Protein AF-G4YZ36-F1 (afdb_monomer_lite)

Organism: Phytophthora sojae (strain P6497) (NCBI:txid1094619)

Secondary structure (DSSP, 8-state):
----GGG-EEEETTTTEEEESSSTTEEEEEEGGGTTEEEEEE--TT-GGGB-----TTS---TTGGGSSS---------PPPPPP------

Structure (mmCIF, N/CA/C/O backbone):
data_AF-G4YZ36-F1
#
_entry.id   AF-G4YZ36-F1
#
loop_
_atom_site.group_PDB
_atom_site.id
_atom_site.type_symbol
_atom_site.label_atom_id
_atom_site.label_alt_id
_atom_site.label_comp_id
_atom_site.label_asym_id
_atom_site.label_entity_id
_atom_site.label_seq_id
_atom_site.pdbx_PDB_ins_code
_atom_site.Cartn_x
_atom_site.Cartn_y
_atom_site.Cartn_z
_atom_site.occupancy
_atom_site.B_iso_or_equiv
_atom_site.auth_seq_id
_atom_site.auth_comp_id
_atom_site.auth_asym_id
_atom_site.auth_atom_id
_atom_site.pdbx_PDB_model_num
ATOM 1 N N . MET A 1 1 ? -14.944 -4.043 -20.405 1.00 58.94 1 MET A N 1
ATOM 2 C CA . MET A 1 1 ? -13.811 -3.126 -20.163 1.00 58.94 1 MET A CA 1
ATOM 3 C C . MET A 1 1 ? -12.964 -3.746 -19.056 1.00 58.94 1 MET A C 1
ATOM 5 O O . MET A 1 1 ? -12.759 -3.151 -18.009 1.00 58.94 1 MET A O 1
ATOM 9 N N . ASP A 1 2 ? -12.560 -5.008 -19.249 1.00 72.19 2 ASP A N 1
ATOM 10 C CA . ASP A 1 2 ? -12.191 -5.887 -18.122 1.00 72.19 2 ASP A CA 1
ATOM 11 C C . ASP A 1 2 ? -10.716 -6.315 -18.218 1.00 72.19 2 ASP A C 1
ATOM 13 O O . ASP A 1 2 ? -10.231 -7.183 -17.484 1.00 72.19 2 ASP A O 1
ATOM 17 N N . ASN A 1 3 ? -9.980 -5.719 -19.161 1.00 84.19 3 ASN A N 1
ATOM 18 C CA . ASN A 1 3 ? -8.607 -6.096 -19.471 1.00 84.19 3 ASN A CA 1
ATOM 19 C C . ASN A 1 3 ? -7.584 -4.989 -19.186 1.00 84.19 3 ASN A C 1
ATOM 21 O O . ASN A 1 3 ? -6.390 -5.172 -19.428 1.00 84.19 3 ASN A O 1
ATOM 25 N N . GLU A 1 4 ? -8.022 -3.882 -18.593 1.00 88.44 4 GLU A N 1
ATOM 26 C CA . GLU A 1 4 ? -7.149 -2.801 -18.154 1.00 88.44 4 GLU A CA 1
ATOM 27 C C . GLU A 1 4 ? -6.278 -3.286 -16.986 1.00 88.44 4 GLU A C 1
ATOM 29 O O . GLU A 1 4 ? -6.689 -3.405 -15.831 1.00 88.44 4 GLU A O 1
ATOM 34 N N . ARG A 1 5 ? -5.027 -3.629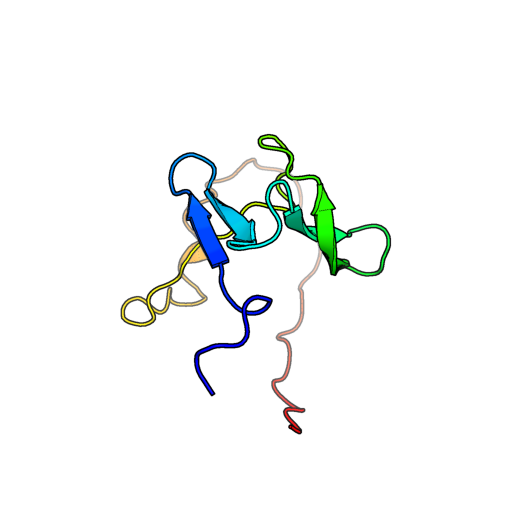 -17.306 1.00 89.50 5 ARG A N 1
ATOM 35 C CA . ARG A 1 5 ? -4.070 -4.249 -16.374 1.00 89.50 5 ARG A CA 1
ATOM 36 C C . ARG A 1 5 ? -3.736 -3.391 -15.153 1.00 89.50 5 ARG A C 1
ATOM 38 O O . ARG A 1 5 ? -3.271 -3.946 -14.154 1.00 89.50 5 ARG A O 1
ATOM 45 N N . ASN A 1 6 ? -3.934 -2.080 -15.247 1.00 89.31 6 ASN A N 1
ATOM 46 C CA . ASN A 1 6 ? -3.721 -1.104 -14.178 1.00 89.31 6 ASN A CA 1
ATOM 47 C C . ASN A 1 6 ? -4.925 -0.950 -13.230 1.00 89.31 6 ASN A C 1
ATOM 49 O O . ASN A 1 6 ? -4.854 -0.178 -12.283 1.00 89.31 6 ASN A O 1
ATOM 53 N N . GLN A 1 7 ? -6.016 -1.6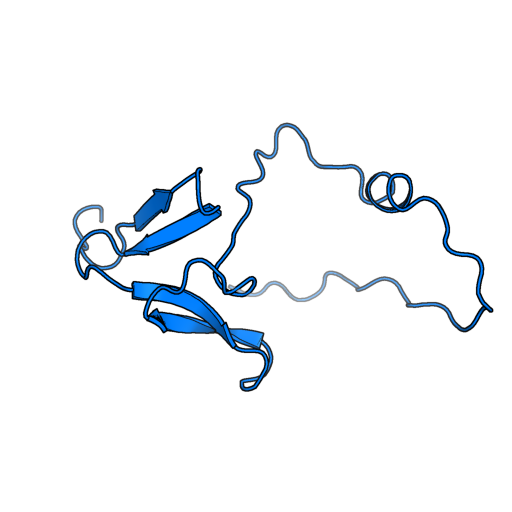84 -13.460 1.00 90.38 7 GLN A N 1
ATOM 54 C CA . GLN A 1 7 ? -7.200 -1.696 -12.591 1.00 90.38 7 GLN A CA 1
ATOM 55 C C . GLN A 1 7 ? -7.378 -3.046 -11.880 1.00 90.38 7 GLN A C 1
ATOM 57 O O . GLN A 1 7 ? -8.436 -3.349 -11.337 1.00 90.38 7 GLN A O 1
ATOM 62 N N . LYS A 1 8 ? -6.331 -3.880 -11.887 1.00 93.00 8 LYS A N 1
ATOM 63 C CA . LYS A 1 8 ? -6.322 -5.198 -11.247 1.00 93.00 8 LYS A CA 1
ATOM 64 C C . LYS A 1 8 ? -5.566 -5.122 -9.926 1.00 93.00 8 LYS A C 1
ATOM 66 O O . LYS A 1 8 ? -4.413 -4.685 -9.899 1.00 93.00 8 LYS A O 1
ATOM 71 N N . TRP A 1 9 ? -6.188 -5.623 -8.864 1.00 93.88 9 TRP A N 1
ATOM 72 C CA . TRP A 1 9 ? -5.678 -5.561 -7.494 1.00 93.88 9 TRP A CA 1
ATOM 73 C C . TRP A 1 9 ? -5.773 -6.927 -6.809 1.00 93.88 9 TRP A C 1
ATOM 75 O O . TRP A 1 9 ? -6.607 -7.757 -7.168 1.00 93.88 9 TRP A O 1
ATOM 85 N N . THR A 1 10 ? -4.903 -7.173 -5.836 1.00 95.12 10 THR A N 1
ATOM 86 C CA . THR A 1 10 ? -4.899 -8.375 -4.997 1.00 95.12 10 THR A CA 1
ATOM 87 C C . THR A 1 10 ? -4.959 -7.946 -3.544 1.00 95.12 10 THR A C 1
ATOM 89 O O . THR A 1 10 ? -4.156 -7.121 -3.123 1.00 95.12 10 THR A O 1
ATOM 92 N N . TYR A 1 11 ? -5.903 -8.495 -2.787 1.00 94.31 11 TYR A N 1
ATOM 93 C CA . TYR A 1 11 ? -6.008 -8.243 -1.356 1.00 94.31 11 TYR A CA 1
ATOM 94 C C . TYR A 1 11 ? -5.260 -9.326 -0.578 1.00 94.31 11 TYR A C 1
ATOM 96 O O . TYR A 1 11 ? -5.487 -10.516 -0.803 1.00 94.31 11 TYR A O 1
ATOM 104 N N . ASP A 1 12 ? -4.371 -8.913 0.318 1.00 91.50 12 ASP A N 1
ATOM 105 C CA . ASP A 1 12 ? -3.672 -9.794 1.246 1.00 91.50 12 ASP A CA 1
ATOM 106 C C . ASP A 1 12 ? -4.297 -9.671 2.637 1.00 91.50 12 ASP A C 1
ATOM 108 O O . ASP A 1 12 ? -4.098 -8.682 3.338 1.00 91.50 12 ASP A O 1
ATOM 112 N N . ASN A 1 13 ? -5.038 -10.701 3.045 1.00 90.44 13 ASN A N 1
ATOM 113 C CA . ASN A 1 13 ? -5.731 -10.740 4.331 1.00 90.44 13 ASN A CA 1
ATOM 114 C C . ASN A 1 13 ? -4.778 -10.835 5.539 1.00 90.44 13 ASN A C 1
ATOM 116 O O . ASN A 1 13 ? -5.177 -10.512 6.651 1.00 90.44 13 ASN A O 1
ATOM 120 N N . ALA A 1 14 ? -3.530 -11.286 5.359 1.00 90.81 14 ALA A N 1
ATOM 121 C CA . ALA A 1 14 ? -2.580 -11.377 6.471 1.00 90.81 14 ALA A CA 1
ATOM 122 C C . ALA A 1 14 ? -2.025 -10.004 6.869 1.00 90.81 14 ALA A C 1
ATOM 124 O O . ALA A 1 14 ? -1.689 -9.778 8.030 1.00 90.81 14 ALA A O 1
ATOM 125 N N . THR A 1 15 ? -1.924 -9.095 5.899 1.00 90.94 15 THR A N 1
ATOM 126 C CA . THR A 1 15 ? -1.401 -7.736 6.087 1.00 90.94 15 THR A CA 1
ATOM 127 C C . THR A 1 15 ? -2.484 -6.666 5.963 1.00 90.94 15 THR A C 1
ATOM 129 O O . THR A 1 15 ? -2.205 -5.489 6.175 1.00 90.94 15 THR A O 1
ATOM 132 N N . SER A 1 16 ? -3.708 -7.066 5.611 1.00 94.06 16 SER A N 1
ATOM 133 C CA . SER A 1 16 ? -4.828 -6.201 5.233 1.00 94.06 16 SER A CA 1
ATOM 134 C C . SER A 1 16 ? -4.475 -5.194 4.134 1.00 94.06 16 SER A C 1
ATOM 136 O O . SER A 1 16 ? -5.038 -4.105 4.090 1.00 94.06 16 SER A O 1
ATOM 138 N N . THR A 1 17 ? -3.541 -5.521 3.237 1.00 94.56 17 THR A N 1
ATOM 139 C CA . THR A 1 17 ? -3.084 -4.598 2.184 1.00 94.56 17 THR A CA 1
ATOM 140 C C . THR A 1 17 ? -3.727 -4.901 0.835 1.00 94.56 17 THR A C 1
ATOM 142 O O . THR A 1 17 ? -3.955 -6.057 0.472 1.00 94.56 17 THR A O 1
ATOM 145 N N . LEU A 1 18 ? -3.985 -3.850 0.052 1.00 95.62 18 LEU A N 1
ATOM 146 C CA . LEU A 1 18 ? -4.360 -3.975 -1.355 1.00 95.62 18 LEU A CA 1
ATOM 147 C C . LEU A 1 18 ? -3.118 -3.742 -2.220 1.00 95.62 18 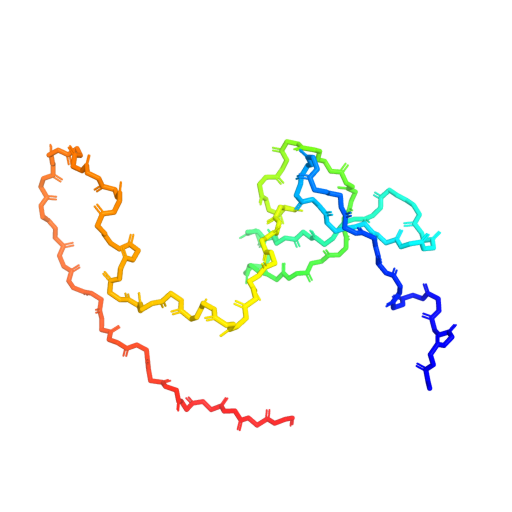LEU A C 1
ATOM 149 O O . LEU A 1 18 ? -2.507 -2.682 -2.161 1.00 95.62 18 LEU A O 1
ATOM 153 N N . GLN A 1 19 ? -2.742 -4.719 -3.036 1.00 95.56 19 GLN A N 1
ATOM 154 C CA . GLN A 1 19 ? -1.538 -4.672 -3.862 1.00 95.56 19 GLN A CA 1
ATOM 155 C C . GLN A 1 19 ? -1.900 -4.594 -5.338 1.00 95.56 19 GLN A C 1
ATOM 157 O O . GLN A 1 19 ? -2.792 -5.300 -5.819 1.00 95.56 19 GLN A O 1
ATOM 162 N N . HIS A 1 20 ? -1.182 -3.770 -6.092 1.00 96.12 20 HIS A N 1
ATOM 163 C CA . HIS A 1 20 ? -1.378 -3.693 -7.531 1.00 96.12 20 HIS A CA 1
ATOM 164 C C . HIS A 1 20 ? -0.985 -5.033 -8.191 1.00 96.12 20 HIS A C 1
ATOM 166 O O . HIS A 1 20 ? 0.132 -5.534 -8.044 1.00 96.12 20 HIS A O 1
ATOM 172 N N . ALA A 1 21 ? -1.892 -5.634 -8.973 1.00 94.38 21 ALA A N 1
ATOM 173 C CA . ALA A 1 21 ? -1.693 -6.991 -9.490 1.00 94.38 21 ALA A CA 1
ATOM 174 C C . ALA A 1 21 ? -0.605 -7.056 -10.575 1.00 94.38 21 ALA A C 1
ATOM 176 O O . ALA A 1 21 ? 0.177 -8.007 -10.601 1.00 94.38 21 ALA A O 1
ATOM 177 N N . THR A 1 22 ? -0.535 -6.043 -11.446 1.00 92.56 22 THR A N 1
ATOM 178 C CA . THR A 1 22 ? 0.475 -5.947 -12.516 1.00 92.56 22 THR A CA 1
ATOM 179 C C . THR A 1 22 ? 1.806 -5.343 -12.053 1.00 92.56 22 THR A C 1
ATOM 181 O O . THR A 1 22 ? 2.852 -5.951 -12.263 1.00 92.56 22 THR A O 1
ATOM 184 N N . HIS A 1 23 ? 1.788 -4.164 -11.429 1.00 93.25 23 HIS A N 1
ATOM 185 C CA . HIS A 1 23 ? 2.979 -3.473 -10.936 1.00 93.25 23 HIS A CA 1
ATOM 186 C C . HIS A 1 23 ? 3.243 -3.860 -9.479 1.00 93.25 23 HIS A C 1
ATOM 188 O O . HIS A 1 23 ? 2.680 -3.280 -8.558 1.00 93.25 23 HIS A O 1
ATOM 194 N N . LYS A 1 24 ? 4.069 -4.888 -9.270 1.00 93.62 24 LYS A N 1
ATOM 195 C CA . LYS A 1 24 ? 4.361 -5.411 -7.929 1.00 93.62 24 LYS A CA 1
ATOM 196 C C . LYS A 1 24 ? 5.077 -4.376 -7.056 1.00 93.62 24 LYS A C 1
ATOM 198 O O . LYS A 1 24 ? 5.852 -3.571 -7.561 1.00 93.62 24 LYS A O 1
ATOM 203 N N . GLY A 1 25 ? 4.828 -4.441 -5.747 1.00 94.50 25 GLY A N 1
ATOM 204 C CA . GLY A 1 25 ? 5.440 -3.554 -4.751 1.00 94.50 25 GLY A CA 1
ATOM 205 C C . GLY A 1 25 ? 4.703 -2.234 -4.521 1.00 94.50 25 GLY A C 1
ATOM 206 O O . GLY A 1 25 ? 5.184 -1.420 -3.738 1.00 94.50 25 GLY A O 1
ATOM 207 N N . PHE A 1 26 ? 3.549 -2.030 -5.161 1.00 96.56 26 PHE A N 1
ATOM 208 C CA . PHE A 1 26 ? 2.736 -0.828 -5.003 1.00 96.56 26 PHE A CA 1
ATOM 209 C C . PHE A 1 26 ? 1.416 -1.095 -4.277 1.00 96.56 26 PHE A C 1
ATOM 211 O O . PHE A 1 26 ? 0.674 -2.013 -4.642 1.00 96.56 26 PHE A O 1
ATOM 218 N N . CYS A 1 27 ? 1.125 -0.242 -3.297 1.00 96.88 27 CYS A N 1
ATOM 219 C CA . CYS A 1 27 ? -0.060 -0.277 -2.450 1.00 96.88 27 CYS A CA 1
ATOM 220 C C . CYS A 1 27 ? -0.729 1.112 -2.432 1.00 96.88 27 CYS A C 1
ATOM 222 O O . CYS A 1 27 ? -0.015 2.122 -2.459 1.00 96.88 27 CYS A O 1
ATOM 224 N N . PRO A 1 28 ? -2.072 1.203 -2.401 1.00 96.69 28 PRO A N 1
ATOM 225 C CA . PRO A 1 28 ? -2.759 2.444 -2.077 1.00 96.69 28 PRO A CA 1
ATOM 226 C C . PRO A 1 28 ? -2.389 2.890 -0.666 1.00 96.69 28 PRO A C 1
ATOM 228 O O . PRO A 1 28 ? -2.451 2.099 0.275 1.00 96.69 28 PRO A O 1
ATOM 231 N N . ASP A 1 29 ? -2.016 4.154 -0.545 1.00 96.94 29 ASP A N 1
ATOM 232 C CA . ASP A 1 29 ? -1.546 4.790 0.677 1.00 96.94 29 ASP A CA 1
ATOM 233 C C . ASP A 1 29 ? -2.337 6.078 0.899 1.00 96.94 29 ASP A C 1
ATOM 235 O O . ASP A 1 29 ? -2.453 6.908 -0.009 1.00 96.94 29 ASP A O 1
ATOM 239 N N . GLN A 1 30 ? -2.920 6.225 2.087 1.00 97.31 30 GLN A N 1
ATOM 240 C CA . GLN A 1 30 ? -3.535 7.477 2.499 1.00 97.31 30 GLN A CA 1
ATOM 241 C C . GLN A 1 30 ? -2.479 8.434 3.058 1.00 97.31 30 GLN A C 1
ATOM 243 O O . GLN A 1 30 ? -2.072 8.334 4.215 1.00 97.31 30 GLN A O 1
ATOM 248 N N . ASP A 1 31 ? -2.108 9.434 2.267 1.00 93.75 31 ASP A N 1
ATOM 249 C CA . ASP A 1 31 ? -1.065 10.372 2.659 1.00 93.75 31 ASP A CA 1
ATOM 250 C C . ASP A 1 31 ? -1.606 11.469 3.582 1.00 93.75 31 ASP A C 1
ATOM 252 O O . ASP A 1 31 ? -2.239 12.439 3.143 1.00 93.75 31 ASP A O 1
ATOM 256 N N . ALA A 1 32 ? -1.308 11.347 4.875 1.00 90.00 32 ALA A N 1
ATOM 257 C CA . ALA A 1 32 ? -1.666 12.346 5.878 1.00 90.00 32 ALA A CA 1
ATOM 258 C C . ALA A 1 32 ? -1.042 13.730 5.606 1.00 90.00 32 ALA A C 1
ATOM 260 O O . ALA A 1 32 ? -1.599 14.749 6.019 1.00 90.00 32 ALA A O 1
ATOM 261 N N . SER A 1 33 ? 0.082 13.794 4.884 1.00 92.81 33 SER A N 1
ATOM 262 C CA . SER A 1 33 ? 0.745 15.051 4.516 1.00 92.81 33 SER A CA 1
ATOM 263 C C . SER A 1 33 ? 0.126 15.725 3.288 1.00 92.81 33 SER A C 1
ATOM 265 O O . SER A 1 33 ? 0.279 16.933 3.105 1.00 92.81 33 SER A O 1
ATOM 267 N N . GLN A 1 34 ? -0.643 14.986 2.480 1.00 92.06 34 GLN A N 1
ATOM 268 C CA . GLN A 1 34 ? -1.303 15.494 1.273 1.00 92.06 34 GLN A CA 1
ATOM 269 C C . GLN A 1 34 ? -2.820 15.571 1.428 1.00 92.06 34 GLN A C 1
ATOM 271 O O . GLN A 1 34 ? -3.575 15.204 0.525 1.00 92.06 34 GLN A O 1
ATOM 276 N N . ASN A 1 35 ? -3.276 16.082 2.573 1.00 94.25 35 ASN A N 1
ATOM 277 C CA . ASN A 1 35 ? -4.699 16.242 2.869 1.00 94.25 35 ASN A CA 1
ATOM 278 C C . ASN A 1 35 ? -5.475 14.914 2.764 1.00 94.25 35 ASN A C 1
ATOM 280 O O . ASN A 1 35 ? -6.599 14.883 2.264 1.00 94.25 35 ASN A O 1
ATOM 284 N N . ASN A 1 36 ? -4.858 13.815 3.214 1.00 93.75 36 ASN A N 1
ATOM 285 C CA . ASN A 1 36 ? -5.446 12.475 3.254 1.00 93.75 36 ASN A CA 1
ATOM 286 C C . ASN A 1 36 ? -5.863 11.921 1.881 1.00 93.75 36 ASN A C 1
ATOM 288 O O . ASN A 1 36 ? -6.787 11.109 1.792 1.00 93.75 36 ASN A O 1
ATOM 292 N N . LYS A 1 37 ? -5.202 12.363 0.806 1.00 95.75 37 LYS A N 1
ATOM 293 C CA . LYS A 1 37 ? -5.406 11.808 -0.535 1.00 95.75 37 LYS A CA 1
ATOM 294 C C . LYS A 1 37 ? -4.884 10.378 -0.611 1.00 95.75 37 LYS A C 1
ATOM 296 O O . LYS A 1 37 ? -3.893 10.035 0.026 1.00 95.75 37 LYS A O 1
ATOM 301 N N . ILE A 1 38 ? -5.532 9.576 -1.451 1.00 96.06 38 ILE A N 1
ATOM 302 C CA . ILE A 1 38 ? -5.031 8.254 -1.814 1.00 96.06 38 ILE A CA 1
ATOM 303 C C . ILE A 1 38 ? -4.006 8.409 -2.930 1.00 96.06 38 ILE A C 1
ATOM 305 O O . ILE A 1 38 ? -4.293 9.008 -3.968 1.00 96.06 38 ILE A O 1
ATOM 309 N N . GLN A 1 39 ? -2.826 7.844 -2.720 1.00 94.88 39 GLN A N 1
ATOM 310 C CA . GLN A 1 39 ? -1.768 7.750 -3.716 1.00 94.88 39 GLN A CA 1
ATOM 311 C C . GLN A 1 39 ? -1.299 6.305 -3.866 1.00 94.88 39 GLN A C 1
ATOM 313 O O . GLN A 1 39 ? -1.581 5.452 -3.028 1.00 94.88 39 GLN A O 1
ATOM 318 N N . LEU A 1 40 ? -0.570 6.028 -4.943 1.00 95.50 40 LEU A N 1
ATOM 319 C CA . LEU A 1 40 ? 0.147 4.770 -5.088 1.00 95.50 40 LEU A CA 1
ATOM 320 C C . LEU A 1 40 ? 1.549 4.942 -4.498 1.00 95.50 40 LEU A C 1
ATOM 322 O O . LEU A 1 40 ? 2.297 5.806 -4.954 1.00 95.50 40 LEU A O 1
ATOM 326 N N . TYR A 1 41 ? 1.914 4.122 -3.517 1.00 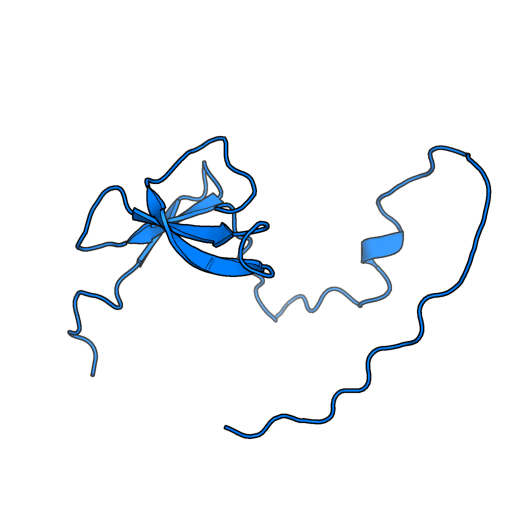95.81 41 TYR A N 1
ATOM 327 C CA . TYR A 1 41 ? 3.230 4.182 -2.885 1.00 95.81 41 TYR A CA 1
ATOM 328 C C . TYR A 1 41 ? 3.831 2.790 -2.695 1.00 95.81 41 TYR A C 1
ATOM 330 O O . TYR A 1 41 ? 3.164 1.774 -2.898 1.00 95.81 41 TYR A O 1
ATOM 338 N N . GLY A 1 42 ? 5.115 2.740 -2.339 1.00 96.38 42 GLY A N 1
ATOM 339 C CA . GLY A 1 42 ? 5.775 1.483 -2.006 1.00 96.38 42 GLY A CA 1
ATOM 340 C C . GLY A 1 42 ? 5.056 0.787 -0.850 1.00 96.38 42 GLY A C 1
ATOM 341 O O . GLY A 1 42 ? 4.765 1.419 0.169 1.00 96.38 42 GLY A O 1
ATOM 342 N N . CYS A 1 43 ? 4.773 -0.505 -1.014 1.00 95.19 43 CYS A N 1
ATOM 343 C CA . CYS A 1 43 ? 4.128 -1.301 0.023 1.00 95.19 43 CYS A CA 1
ATOM 344 C C . CYS A 1 43 ? 5.004 -1.371 1.279 1.00 95.19 43 CYS A C 1
ATOM 346 O O . CYS A 1 43 ? 6.178 -1.740 1.211 1.00 95.19 43 CYS A O 1
ATOM 348 N N . SER A 1 44 ? 4.417 -1.068 2.431 1.00 92.25 44 SER A N 1
ATOM 349 C CA . SER A 1 44 ? 5.055 -1.173 3.738 1.00 92.25 44 SER A CA 1
ATOM 350 C C . SER A 1 44 ? 4.119 -1.915 4.696 1.00 92.25 44 SER A C 1
ATOM 352 O O . SER A 1 44 ? 3.065 -1.382 5.042 1.00 92.25 44 SER A O 1
ATOM 354 N N . PRO A 1 45 ? 4.477 -3.128 5.161 1.00 80.81 45 PRO A N 1
ATOM 355 C CA . PRO A 1 45 ? 3.576 -3.968 5.959 1.00 80.81 45 PRO A CA 1
ATOM 356 C C . PRO A 1 45 ? 3.212 -3.357 7.321 1.00 80.81 45 PRO A C 1
ATOM 358 O O . PRO A 1 45 ? 2.189 -3.709 7.899 1.00 80.81 45 PRO A O 1
ATOM 361 N N . ASN A 1 46 ? 4.025 -2.420 7.817 1.00 88.12 46 ASN A N 1
ATOM 362 C CA . ASN A 1 46 ? 3.814 -1.741 9.097 1.00 88.12 46 ASN A CA 1
ATOM 363 C C . ASN A 1 46 ? 3.199 -0.341 8.935 1.00 88.12 46 ASN A C 1
ATOM 365 O O . ASN A 1 46 ? 3.188 0.437 9.888 1.00 88.12 46 ASN A O 1
ATOM 369 N N . ASN A 1 47 ? 2.729 0.010 7.736 1.00 92.12 47 ASN A N 1
ATOM 370 C CA . ASN A 1 47 ? 2.088 1.291 7.487 1.00 92.12 47 ASN A CA 1
ATOM 371 C C . ASN A 1 47 ? 0.563 1.156 7.577 1.00 92.12 47 ASN A C 1
ATOM 373 O O . ASN A 1 47 ? -0.079 0.637 6.666 1.00 92.12 47 ASN A O 1
ATOM 377 N N . ALA A 1 48 ? -0.018 1.680 8.658 1.00 94.31 48 ALA A N 1
ATOM 378 C CA . ALA A 1 48 ? -1.464 1.674 8.872 1.00 94.31 48 ALA A CA 1
ATOM 379 C C . ALA A 1 48 ? -2.243 2.416 7.766 1.00 94.31 48 ALA A C 1
ATOM 381 O O . ALA A 1 48 ? -3.400 2.096 7.522 1.00 94.31 48 ALA A O 1
ATOM 382 N N . HIS A 1 49 ? -1.612 3.357 7.052 1.00 95.69 49 HIS A N 1
ATOM 383 C CA . HIS A 1 49 ? -2.229 4.083 5.934 1.00 95.69 49 HIS A CA 1
ATOM 384 C C . HIS A 1 49 ? -2.384 3.246 4.655 1.00 95.69 49 HIS A C 1
ATOM 386 O O . HIS A 1 49 ? -2.979 3.718 3.688 1.00 95.69 49 HIS A O 1
ATOM 392 N N . GLN A 1 50 ? -1.849 2.021 4.642 1.00 97.00 50 GLN A N 1
ATOM 393 C CA . GLN A 1 50 ? -1.955 1.068 3.533 1.00 97.00 50 GLN A CA 1
ATOM 394 C C . GLN A 1 50 ? -2.811 -0.159 3.884 1.00 97.00 50 GLN A C 1
ATOM 396 O O . GLN A 1 50 ? -2.877 -1.105 3.094 1.00 97.00 50 GLN A O 1
ATOM 401 N N . GLN A 1 51 ? -3.451 -0.156 5.058 1.00 95.56 51 GLN A N 1
ATOM 402 C CA . GLN A 1 51 ? -4.289 -1.247 5.546 1.00 95.56 51 GLN A CA 1
ATOM 403 C C . GLN A 1 51 ? -5.772 -0.907 5.362 1.00 95.56 51 GLN A C 1
ATOM 405 O O . GLN A 1 51 ? -6.225 0.171 5.740 1.00 95.56 51 GLN A O 1
ATOM 410 N N . TRP A 1 52 ? -6.528 -1.839 4.785 1.00 93.62 52 TRP A N 1
ATOM 411 C CA . TRP A 1 52 ? -7.914 -1.651 4.365 1.00 93.62 52 TRP A CA 1
ATOM 412 C C . TRP A 1 52 ? -8.783 -2.810 4.848 1.00 93.62 52 TRP A C 1
ATOM 414 O O . TRP A 1 52 ? -8.389 -3.976 4.762 1.00 93.62 52 TRP A O 1
ATOM 424 N N . GLU A 1 53 ? -9.987 -2.493 5.312 1.00 91.38 53 GLU A N 1
ATOM 425 C CA . GLU A 1 53 ? -11.007 -3.481 5.656 1.00 91.38 53 GLU A CA 1
ATOM 426 C C . GLU A 1 53 ? -12.049 -3.559 4.538 1.00 91.38 53 GLU A C 1
ATOM 428 O O . GLU A 1 53 ? -12.531 -2.540 4.038 1.00 91.38 53 GLU A O 1
ATOM 433 N N . VAL A 1 54 ? -12.395 -4.781 4.135 1.00 86.75 54 VAL A N 1
ATOM 434 C CA . VAL A 1 54 ? -13.461 -5.020 3.163 1.00 86.75 54 VAL A CA 1
ATOM 435 C C . VAL A 1 54 ? -14.764 -5.210 3.927 1.00 86.75 54 VAL A C 1
ATOM 437 O O . VAL A 1 54 ? -15.021 -6.274 4.487 1.00 86.75 54 VAL A O 1
ATOM 440 N N . LEU A 1 55 ? -15.592 -4.168 3.941 1.00 85.69 55 LEU A N 1
ATOM 441 C CA . LEU A 1 55 ? -16.922 -4.221 4.536 1.00 85.69 55 LEU A CA 1
ATOM 442 C C . LEU A 1 55 ? -17.900 -4.849 3.537 1.00 85.69 55 LEU A C 1
ATOM 444 O O . LEU A 1 55 ? -18.140 -4.303 2.460 1.00 85.69 55 LEU A O 1
ATOM 448 N N . VAL A 1 56 ? -18.480 -5.994 3.891 1.00 81.81 56 VAL A N 1
ATOM 449 C CA . VAL A 1 56 ? -19.631 -6.560 3.176 1.00 81.81 56 VAL A CA 1
ATOM 450 C C . VAL A 1 56 ? -20.908 -5.924 3.720 1.00 81.81 56 VAL A C 1
ATOM 452 O O . VAL A 1 56 ? -21.198 -6.007 4.911 1.00 81.81 56 VAL A O 1
ATOM 455 N N . SER A 1 57 ? -21.673 -5.278 2.838 1.00 67.88 57 SER A N 1
ATOM 456 C CA . SER A 1 57 ? -22.858 -4.470 3.167 1.00 67.88 57 SER A CA 1
ATOM 457 C C . SER A 1 57 ? -24.024 -5.239 3.797 1.00 67.88 57 SER A C 1
ATOM 459 O O . SER A 1 57 ? -25.003 -4.619 4.202 1.00 67.88 57 SER A O 1
ATOM 461 N N . ASP A 1 58 ? -23.932 -6.562 3.914 1.00 62.56 58 ASP A N 1
ATOM 462 C CA . ASP A 1 58 ? -24.913 -7.370 4.649 1.00 62.56 58 ASP A CA 1
ATOM 463 C C . ASP A 1 58 ? -24.822 -7.136 6.167 1.00 62.56 58 ASP A C 1
ATOM 465 O O . ASP A 1 58 ? -25.750 -7.436 6.917 1.00 62.56 58 ASP A O 1
ATOM 469 N N . VAL A 1 59 ? -23.718 -6.533 6.614 1.00 59.44 59 VAL A N 1
ATOM 470 C CA . VAL A 1 59 ? -23.553 -5.944 7.935 1.00 59.44 59 VAL A CA 1
ATOM 471 C C . VAL A 1 59 ? -23.258 -4.470 7.704 1.00 59.44 59 VAL A C 1
ATOM 473 O O . VAL A 1 59 ? -22.104 -4.065 7.670 1.00 59.44 59 VAL A O 1
ATOM 476 N N . VAL A 1 60 ? -24.283 -3.640 7.508 1.00 60.44 60 VAL A N 1
ATOM 477 C CA . VAL A 1 60 ? -24.113 -2.207 7.777 1.00 60.44 60 VAL A CA 1
ATOM 478 C C . VAL A 1 60 ? -23.925 -2.122 9.291 1.00 60.44 60 VAL A C 1
ATOM 480 O O . VAL A 1 60 ? -24.905 -2.362 10.006 1.00 60.44 60 VAL A O 1
ATOM 483 N N . PRO A 1 61 ? -22.711 -1.871 9.826 1.00 58.25 61 PRO A N 1
ATOM 484 C CA . PRO A 1 61 ? -22.594 -1.614 11.246 1.00 58.25 61 PRO A CA 1
ATOM 485 C C . PRO A 1 61 ? -23.478 -0.405 11.521 1.00 58.25 61 PRO A C 1
ATOM 487 O O . PRO A 1 61 ? -23.310 0.656 10.917 1.00 58.25 61 PRO A O 1
ATOM 490 N N . ASP A 1 62 ? -24.475 -0.597 12.382 1.00 54.22 62 ASP A N 1
ATOM 491 C CA . ASP A 1 62 ? -25.268 0.500 12.907 1.00 54.22 62 ASP A CA 1
ATOM 492 C C . ASP A 1 62 ? -24.278 1.599 13.335 1.00 54.22 62 ASP A C 1
ATOM 494 O O . ASP A 1 62 ? -23.381 1.314 14.141 1.00 54.22 62 ASP A O 1
ATOM 498 N N . PRO A 1 63 ? -24.380 2.833 12.805 1.00 56.88 63 PRO A N 1
ATOM 499 C CA . PRO A 1 63 ? -23.451 3.914 13.127 1.00 56.88 63 PRO A CA 1
ATOM 500 C C . PRO A 1 63 ? -23.396 4.236 14.633 1.00 56.88 63 PRO A C 1
ATOM 502 O O . PRO A 1 63 ? -22.530 4.991 15.077 1.00 56.88 63 PRO A O 1
ATOM 505 N N . THR A 1 64 ? -24.284 3.661 15.450 1.00 55.53 64 THR A N 1
ATOM 506 C CA . THR A 1 64 ? -24.238 3.739 16.913 1.00 55.53 64 THR A CA 1
ATOM 507 C C . THR A 1 64 ? -23.446 2.611 17.599 1.00 55.53 64 THR A C 1
ATOM 509 O O . THR A 1 64 ? -23.008 2.793 18.740 1.00 55.53 64 THR A O 1
ATOM 512 N N . ALA A 1 65 ? -23.182 1.481 16.932 1.00 54.75 65 ALA A N 1
ATOM 513 C CA . ALA A 1 65 ? -22.572 0.293 17.539 1.00 54.75 65 ALA A CA 1
ATOM 514 C C . ALA A 1 65 ? -21.044 0.395 17.717 1.00 54.75 65 ALA A C 1
ATOM 516 O O . ALA A 1 65 ? -20.494 -0.134 18.689 1.00 54.75 65 ALA A O 1
ATOM 517 N N . GLU A 1 66 ? -20.343 1.147 16.864 1.00 51.31 66 GLU A N 1
ATOM 518 C CA . GLU A 1 66 ? -18.875 1.253 16.927 1.00 51.31 66 GLU A CA 1
ATOM 519 C C . GLU A 1 66 ? -18.370 2.089 18.122 1.00 51.31 66 GLU A C 1
ATOM 521 O O . GLU A 1 66 ? -17.198 2.032 18.511 1.00 51.31 66 GLU A O 1
ATOM 526 N N . ARG A 1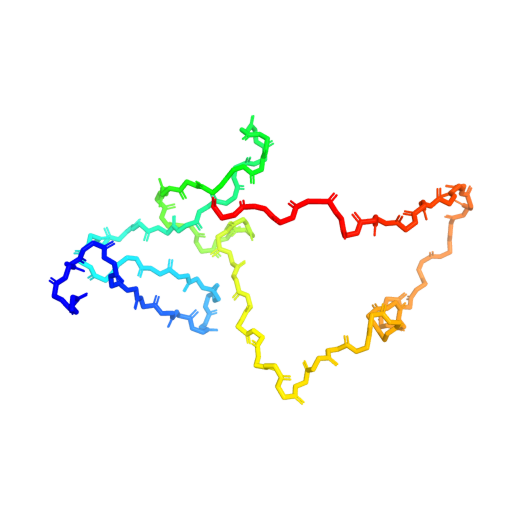 67 ? -19.265 2.823 18.800 1.00 51.28 6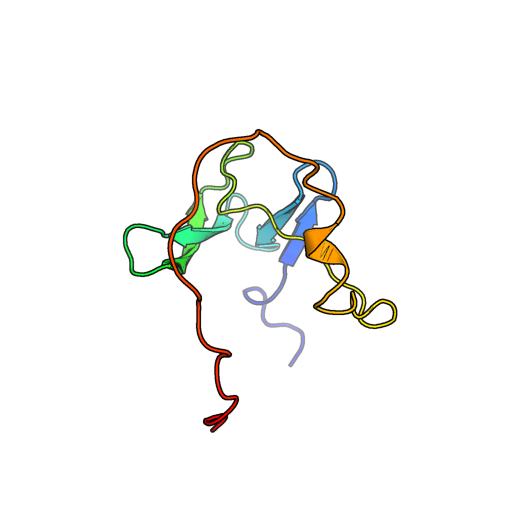7 ARG A N 1
ATOM 527 C CA . ARG A 1 67 ? -18.911 3.574 20.014 1.00 51.28 67 ARG A CA 1
ATOM 528 C C . ARG A 1 67 ? -18.845 2.703 21.274 1.00 51.28 67 ARG A C 1
ATOM 530 O O . ARG A 1 67 ? -18.276 3.144 22.272 1.00 51.28 67 ARG A O 1
ATOM 537 N N . SER A 1 68 ? -19.386 1.482 21.253 1.00 43.62 68 SER A N 1
ATOM 538 C CA . SER A 1 68 ? -19.531 0.658 22.466 1.00 43.62 68 SER A CA 1
ATOM 539 C C . SER A 1 68 ? -18.326 -0.249 22.770 1.00 43.62 68 SER A C 1
ATOM 541 O O . SER A 1 68 ? -18.125 -0.638 23.923 1.00 43.62 68 SER A O 1
ATOM 543 N N . SER A 1 69 ? -17.460 -0.534 21.786 1.00 47.75 69 SER A N 1
ATOM 544 C CA . SER A 1 69 ? -16.317 -1.444 22.000 1.00 47.75 69 SER A CA 1
ATOM 545 C C . SER A 1 69 ? -15.034 -0.764 22.506 1.00 47.75 69 SER A C 1
ATOM 547 O O . SER A 1 69 ? -14.164 -1.425 23.069 1.00 47.75 69 SER A O 1
ATOM 549 N N . ARG A 1 70 ? -14.927 0.574 22.452 1.00 57.59 70 ARG A N 1
ATOM 550 C CA . ARG A 1 70 ? -13.867 1.317 23.166 1.00 57.59 70 ARG A CA 1
ATOM 551 C C . ARG A 1 70 ? -14.291 1.615 24.608 1.00 57.59 70 ARG A C 1
ATOM 553 O O . ARG A 1 70 ? -14.629 2.743 24.968 1.00 57.59 70 ARG A O 1
ATOM 560 N N . LYS A 1 71 ? -14.256 0.600 25.478 1.00 45.75 71 LYS A N 1
ATOM 561 C CA . LYS A 1 71 ? -14.417 0.787 26.930 1.00 45.75 71 LYS A CA 1
ATOM 562 C C . LYS A 1 71 ? -13.218 1.554 27.525 1.00 45.75 71 LYS A C 1
ATOM 564 O O . LYS A 1 71 ? -12.230 0.974 27.943 1.00 45.75 71 LYS A O 1
ATOM 569 N N . LYS A 1 72 ? -13.390 2.878 27.624 1.00 45.56 72 LYS A N 1
ATOM 570 C CA . LYS A 1 72 ? -13.150 3.722 28.816 1.00 45.56 72 LYS A CA 1
ATOM 571 C C . LYS A 1 72 ? -11.735 3.725 29.433 1.00 45.56 72 LYS A C 1
ATOM 573 O O . LYS A 1 72 ? -11.524 3.164 30.503 1.00 45.56 72 LYS A O 1
ATOM 578 N N . ALA A 1 73 ? -10.845 4.561 28.895 1.00 47.72 73 ALA A N 1
ATOM 579 C CA . ALA A 1 73 ? -9.897 5.299 29.738 1.00 47.72 73 ALA A CA 1
ATOM 580 C C . ALA A 1 73 ? -10.584 6.597 30.212 1.00 47.72 73 ALA A C 1
ATOM 582 O O . ALA A 1 73 ? -11.070 7.391 29.407 1.00 47.72 73 ALA A O 1
ATOM 583 N N . LYS A 1 74 ? -10.726 6.778 31.530 1.00 57.34 74 LYS A N 1
ATOM 584 C CA . LYS A 1 74 ? -11.380 7.946 32.144 1.00 57.34 74 LYS A CA 1
ATOM 585 C C . LYS A 1 74 ? -10.455 9.167 32.051 1.00 57.34 74 LYS A C 1
ATOM 587 O O . LYS A 1 74 ? -9.433 9.192 32.724 1.00 57.34 74 LYS A O 1
ATOM 592 N N . GLY A 1 75 ? -10.846 10.198 31.300 1.00 42.62 75 GLY A N 1
ATOM 593 C CA . GLY A 1 75 ? -10.126 11.476 31.282 1.00 42.62 75 GLY A CA 1
ATOM 594 C C . GLY A 1 75 ? -10.856 12.586 30.522 1.00 42.62 75 GLY A C 1
ATOM 595 O O . GLY A 1 75 ? -10.798 12.628 29.306 1.00 42.62 75 GLY A O 1
ATOM 596 N N . LYS A 1 76 ? -11.546 13.448 31.282 1.00 49.94 76 LYS A N 1
ATOM 597 C CA . LYS A 1 76 ? -11.996 14.835 31.021 1.00 49.94 76 LYS A CA 1
ATOM 598 C C . LYS A 1 76 ? -12.548 15.220 29.624 1.00 49.94 76 LYS A C 1
ATOM 600 O O . LYS A 1 76 ? -11.838 15.351 28.640 1.00 49.94 76 LYS A O 1
ATOM 605 N N . LEU A 1 77 ? -13.855 15.498 29.643 1.00 51.28 77 LEU A N 1
ATOM 606 C CA . LEU A 1 77 ? -14.732 16.146 28.658 1.00 51.28 77 LEU A CA 1
ATOM 607 C C . LEU A 1 77 ? -14.077 17.301 27.868 1.00 51.28 77 LEU A C 1
ATOM 609 O O . LEU A 1 77 ? -13.407 18.112 28.499 1.00 51.28 77 LEU A O 1
ATOM 613 N N . LEU A 1 78 ? -14.384 17.438 26.563 1.00 44.81 78 LEU A N 1
ATOM 614 C CA . LEU A 1 78 ? -14.887 18.682 25.937 1.00 44.81 78 LEU A CA 1
ATOM 615 C C . LEU A 1 78 ? -15.292 18.512 24.446 1.00 44.81 78 LEU A C 1
ATOM 617 O O . LEU A 1 78 ? -14.486 18.142 23.603 1.00 44.81 78 LEU A O 1
ATOM 621 N N . ARG A 1 79 ? -16.541 18.934 24.190 1.00 46.88 79 ARG A N 1
ATOM 622 C CA . ARG A 1 79 ? -17.181 19.460 22.962 1.00 46.88 79 ARG A CA 1
ATOM 623 C C . ARG A 1 79 ? -17.589 18.508 21.824 1.00 46.88 79 ARG A C 1
ATOM 625 O O . ARG A 1 79 ? -16.863 17.632 21.380 1.00 46.88 79 ARG A O 1
ATOM 632 N N . ALA A 1 80 ? -18.841 18.721 21.415 1.00 49.72 80 ALA A N 1
ATOM 633 C CA . ALA A 1 80 ? -19.627 17.961 20.457 1.00 49.72 80 ALA A CA 1
ATOM 634 C C . ALA A 1 80 ? -19.165 18.180 19.010 1.00 49.72 80 ALA A C 1
ATOM 636 O O . ALA A 1 80 ? -18.811 19.298 18.640 1.00 49.72 80 ALA A O 1
ATOM 637 N N . PHE A 1 81 ? -19.255 17.128 18.195 1.00 43.47 81 PHE A N 1
ATOM 638 C CA . PHE A 1 81 ? -19.165 17.212 16.739 1.00 43.47 81 PHE A CA 1
ATOM 639 C C . PHE A 1 81 ? -20.579 17.144 16.154 1.00 43.47 81 PHE A C 1
ATOM 641 O O . PHE A 1 81 ? -21.361 16.262 16.509 1.00 43.47 81 PHE A O 1
ATOM 648 N N . ALA A 1 82 ? -20.913 18.121 15.310 1.00 41.78 82 ALA A N 1
ATOM 649 C CA . ALA A 1 82 ? -22.165 18.179 14.564 1.00 41.78 82 ALA A CA 1
ATOM 650 C C . ALA A 1 82 ? -22.254 17.025 13.541 1.00 41.78 82 ALA A C 1
ATOM 652 O O . ALA A 1 82 ? -21.213 16.586 13.043 1.00 41.78 82 ALA A O 1
ATOM 653 N N . PRO A 1 83 ? -23.461 16.533 13.201 1.00 46.66 83 PRO A N 1
ATOM 654 C CA . PRO A 1 83 ? -23.616 15.517 12.167 1.00 46.66 83 PRO A CA 1
ATOM 655 C C . PRO A 1 83 ? -23.305 16.104 10.781 1.00 46.66 83 PRO A C 1
ATOM 657 O O . PRO A 1 83 ? -23.811 17.164 10.412 1.00 46.66 83 PRO A O 1
ATOM 660 N N . PHE A 1 84 ? -22.464 15.403 10.020 1.00 43.62 84 PHE A N 1
ATOM 661 C CA . PHE A 1 84 ? -22.162 15.708 8.622 1.00 43.62 84 PHE A CA 1
ATOM 662 C C . PHE A 1 84 ? -23.431 15.529 7.767 1.00 43.62 84 PHE A C 1
ATOM 664 O O . PHE A 1 84 ? -24.059 14.471 7.783 1.00 43.62 84 PHE A O 1
ATOM 671 N N . SER A 1 85 ? -23.813 16.577 7.035 1.00 49.66 85 SER A N 1
ATOM 672 C CA . SER A 1 85 ? -24.924 16.581 6.079 1.00 49.66 85 SER A CA 1
ATOM 673 C C . SER A 1 85 ? -24.481 15.954 4.754 1.00 49.66 85 SER A C 1
ATOM 675 O O . SER A 1 85 ? -23.540 16.438 4.132 1.00 49.66 85 SER A O 1
ATOM 677 N N . TYR A 1 86 ? -25.189 14.916 4.299 1.00 46.00 86 TYR A N 1
ATOM 678 C CA . TYR A 1 86 ? -25.053 14.316 2.965 1.00 46.00 86 TYR A CA 1
ATOM 679 C C . TYR A 1 86 ? -25.728 15.199 1.901 1.00 46.00 86 TYR A C 1
ATOM 681 O O . TYR A 1 86 ? -26.855 14.954 1.480 1.00 46.00 86 TYR A O 1
ATOM 689 N N . ARG A 1 87 ? -25.047 16.269 1.502 1.00 47.16 87 ARG A N 1
ATOM 690 C CA . ARG A 1 87 ? -25.251 17.034 0.261 1.00 47.16 87 ARG A CA 1
ATOM 691 C C . ARG A 1 87 ? -23.845 17.551 -0.051 1.00 47.16 87 ARG A C 1
ATOM 693 O O . ARG A 1 87 ? -23.300 18.270 0.770 1.00 47.16 87 ARG A O 1
ATOM 700 N N . ASP A 1 88 ? -23.099 17.017 -1.008 1.00 42.66 88 ASP A N 1
ATOM 701 C CA . ASP A 1 88 ? -23.413 16.998 -2.428 1.00 42.66 88 ASP A CA 1
ATOM 702 C C . ASP A 1 88 ? -22.740 15.794 -3.108 1.00 42.66 88 ASP A C 1
ATOM 704 O O . ASP A 1 88 ? -21.516 15.703 -3.187 1.00 42.66 88 ASP A O 1
ATOM 708 N N . LEU A 1 89 ? -23.558 14.861 -3.600 1.00 44.91 89 LEU A N 1
ATOM 709 C CA . LEU A 1 89 ? -23.152 13.879 -4.601 1.00 44.91 89 LEU A CA 1
ATOM 710 C C . LEU A 1 89 ? -23.464 14.506 -5.964 1.00 44.91 89 LEU A C 1
ATOM 712 O O . LEU A 1 89 ? -24.633 14.632 -6.327 1.00 44.91 89 LEU A O 1
ATOM 716 N N . VAL A 1 90 ? -22.439 14.902 -6.711 1.00 38.28 90 VAL A N 1
ATOM 717 C CA . VAL A 1 90 ? -22.541 15.052 -8.165 1.00 38.28 90 VAL A CA 1
ATOM 718 C C . VAL A 1 90 ? -21.388 14.258 -8.764 1.00 38.28 90 VAL A C 1
ATOM 720 O O . VAL A 1 90 ? -20.246 14.409 -8.331 1.00 38.28 90 VAL A O 1
ATOM 723 N N . LEU A 1 91 ? -21.767 13.350 -9.665 1.00 40.88 91 LEU A N 1
ATOM 724 C CA . LEU A 1 91 ? -20.921 12.422 -10.417 1.00 40.88 91 LEU A CA 1
ATOM 725 C C . LEU A 1 91 ? -19.883 13.146 -11.281 1.00 40.88 91 LEU A C 1
ATOM 727 O O . LEU A 1 91 ? -20.236 14.206 -11.846 1.00 40.88 91 LEU A O 1
#

Foldseek 3Di:
DPPPLQPDWDADPVLQAIARPNDGQWTFFQDPPVVRDTDIDGDDSPHPRRHDDDDDPVCPPPPVNVVPPPPDDDDDDDDDDDDDDPPDDDD

pLDDT: mean 75.73, std 21.41, range [38.28, 97.31]

Radius of gyration: 17.83 Å; chains: 1; bounding box: 31×31×52 Å

InterPro domains:
  IPR000772 Ricin B, lectin domain [PF00652] (4-54)
  IPR035992 Ricin B-like lectins [SSF50370] (4-53)

Sequence (91 aa):
MDNERNQKWTYDNATSTLQHATHKGFCPDQDASQNNKIQLYGCSPNNAHQQWEVLVSDVVPDPTAERSSRKKAKGKLLRAFAPFSYRDLVL